Protein AF-A0A7W3MU69-F1 (afdb_monomer_lite)

Organism: NCBI:txid1411118

pLDDT: mean 77.83, std 18.97, range [43.0, 97.06]

Sequence (75 aa):
MSKSVTPPPDGGTPSADHDSRFTVGLIYDVFQVLERHGYQRPVDENDRNRATGRSAAALLRLVRAFEGITEDGAL

Foldseek 3Di:
DDDDDDDDPDDPPPPPPPPQPLDPVVLVVVVVVCVVVVDDADPDPVSNVVVSVVSSVVVVQVVCVVVVNDPVDDD

Secondary structure (DSSP, 8-state):
-----PPPS----------TTS-HHHHHHHHHHHHHTTPPPPSSHHHHHHHHHHHHHHHHHHHHHHTT--TT---

Structure (mmCIF, N/CA/C/O backbone):
data_AF-A0A7W3MU69-F1
#
_entry.id   AF-A0A7W3MU69-F1
#
loop_
_atom_site.group_PDB
_atom_site.id
_atom_site.type_symbol
_atom_site.label_atom_id
_atom_site.label_alt_id
_atom_site.label_comp_id
_atom_site.label_asym_id
_atom_site.label_entity_id
_atom_site.label_seq_id
_atom_site.pdbx_PDB_ins_code
_atom_site.Cartn_x
_atom_site.Cartn_y
_atom_site.Cartn_z
_atom_site.occupancy
_atom_site.B_iso_or_equiv
_atom_site.auth_seq_id
_atom_site.auth_comp_id
_atom_site.auth_asym_id
_atom_site.auth_atom_id
_atom_site.pdbx_PDB_model_num
ATOM 1 N N . MET A 1 1 ? -5.726 26.356 57.684 1.00 44.44 1 MET A N 1
ATOM 2 C CA . MET A 1 1 ? -4.663 26.696 56.713 1.00 44.44 1 MET A CA 1
ATOM 3 C C . MET A 1 1 ? -4.975 25.979 55.407 1.00 44.44 1 MET A C 1
ATOM 5 O O . MET A 1 1 ? -4.664 24.804 55.278 1.00 44.44 1 MET A O 1
ATOM 9 N N . SER A 1 2 ? -5.669 26.649 54.486 1.00 43.47 2 SER A N 1
ATOM 10 C CA . SER A 1 2 ? -6.022 26.097 53.171 1.00 43.47 2 SER A CA 1
ATOM 11 C C . SER A 1 2 ? -4.862 26.340 52.209 1.00 43.47 2 SER A C 1
ATOM 13 O O . SER A 1 2 ? -4.470 27.487 52.012 1.00 43.47 2 SER A O 1
ATOM 15 N N . LYS A 1 3 ? -4.281 25.283 51.636 1.00 47.97 3 LYS A N 1
ATOM 16 C CA . LYS A 1 3 ? -3.324 25.424 50.533 1.00 47.97 3 LYS A CA 1
ATOM 17 C C . LYS A 1 3 ? -4.113 25.516 49.229 1.00 47.97 3 LYS A C 1
ATOM 19 O O . LYS A 1 3 ? -4.701 24.528 48.803 1.00 47.97 3 LYS A O 1
ATOM 24 N N . SER A 1 4 ? -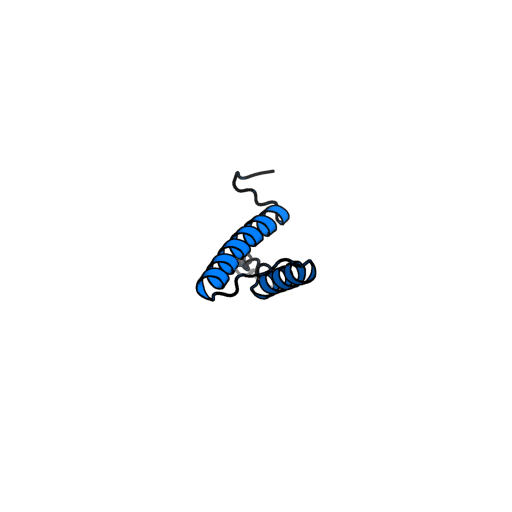4.120 26.695 48.615 1.00 46.62 4 SER A N 1
ATOM 25 C CA . SER A 1 4 ? -4.523 26.866 47.220 1.00 46.62 4 SER A CA 1
ATOM 26 C C . SER A 1 4 ? -3.475 26.191 46.337 1.00 46.62 4 SER A C 1
ATOM 28 O O . SER A 1 4 ? -2.341 26.658 46.252 1.00 46.62 4 SER A O 1
ATOM 30 N N . VAL A 1 5 ? -3.832 25.063 45.727 1.00 59.00 5 VAL A N 1
ATOM 31 C CA . VAL A 1 5 ? -3.063 24.476 44.627 1.00 59.00 5 VAL A CA 1
ATOM 32 C C . VAL A 1 5 ? -3.493 25.203 43.361 1.00 59.00 5 VAL A C 1
ATOM 34 O O . VAL A 1 5 ? -4.604 25.012 42.873 1.00 59.00 5 VAL A O 1
ATOM 37 N N . THR A 1 6 ? -2.628 26.080 42.866 1.00 57.31 6 THR A N 1
ATOM 38 C CA . THR A 1 6 ? -2.758 26.667 41.533 1.00 57.31 6 THR A CA 1
ATOM 39 C C . THR A 1 6 ? -2.531 25.549 40.509 1.00 57.31 6 THR A C 1
ATOM 41 O O . THR A 1 6 ? -1.468 24.924 40.555 1.00 57.31 6 THR A O 1
ATOM 44 N N . PRO A 1 7 ? -3.492 25.244 39.619 1.00 60.88 7 PRO A N 1
ATOM 45 C CA . PRO A 1 7 ? -3.243 24.312 38.527 1.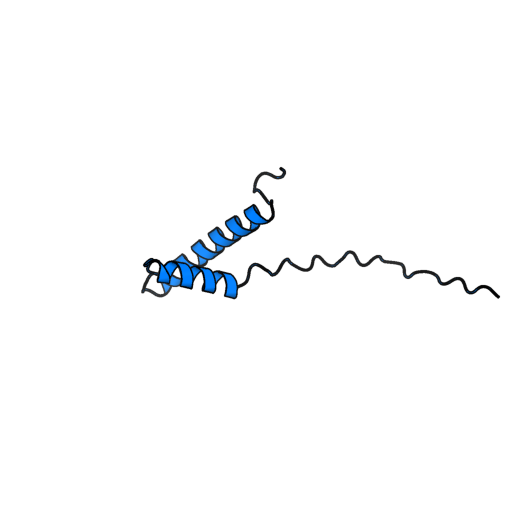00 60.88 7 PRO A CA 1
ATOM 46 C C . PRO A 1 7 ? -2.182 24.906 37.585 1.00 60.88 7 PRO A C 1
ATOM 48 O O . PRO A 1 7 ? -2.139 26.130 37.424 1.00 60.88 7 PRO A O 1
ATOM 51 N N . PRO A 1 8 ? -1.305 24.080 36.988 1.00 62.97 8 PRO A N 1
ATOM 52 C CA . PRO A 1 8 ? -0.341 24.566 36.011 1.00 62.97 8 PRO A CA 1
ATOM 53 C C . PRO A 1 8 ? -1.086 25.271 34.863 1.00 62.97 8 PRO A C 1
ATOM 55 O O . PRO A 1 8 ? -2.106 24.746 34.401 1.00 62.97 8 PRO A O 1
ATOM 58 N N . PRO A 1 9 ? -0.632 26.461 34.424 1.00 64.00 9 PRO A N 1
ATOM 59 C CA . PRO A 1 9 ? -1.080 27.003 33.158 1.00 64.00 9 PRO A CA 1
ATOM 60 C C . PRO A 1 9 ? -0.559 26.083 32.059 1.00 64.00 9 PRO A C 1
ATOM 62 O O . PRO A 1 9 ? 0.440 25.388 32.229 1.00 64.00 9 PRO A O 1
ATOM 65 N N . ASP A 1 10 ? -1.248 26.118 30.935 1.00 51.41 10 ASP A N 1
ATOM 66 C CA . ASP A 1 10 ? -0.911 25.379 29.731 1.00 51.41 10 ASP A CA 1
ATOM 67 C C . ASP A 1 10 ? -1.430 23.949 29.802 1.00 51.41 10 ASP A C 1
ATOM 69 O O . ASP A 1 10 ? -0.734 22.965 30.056 1.00 51.41 10 ASP A O 1
ATOM 73 N N . GLY A 1 11 ? -2.731 23.865 29.507 1.00 52.16 11 GLY A N 1
ATOM 74 C CA . GLY A 1 11 ? -3.260 22.718 28.806 1.00 52.16 11 GLY A CA 1
ATOM 75 C C . GLY A 1 11 ? -2.308 22.402 27.665 1.00 52.16 11 GLY A C 1
ATOM 76 O O . GLY A 1 11 ? -2.294 23.089 26.645 1.00 52.16 11 GLY A O 1
ATOM 77 N N . GLY A 1 12 ? -1.498 21.366 27.870 1.00 43.00 12 GLY A N 1
ATOM 78 C CA . GLY A 1 12 ? -0.913 20.636 26.775 1.00 43.00 12 GLY A CA 1
ATOM 79 C C . GLY A 1 12 ? -2.096 20.206 25.933 1.00 43.00 12 GLY A C 1
ATOM 80 O O . GLY A 1 12 ? -2.795 19.254 26.277 1.00 43.00 12 GLY A O 1
ATOM 81 N N . THR A 1 13 ? -2.361 20.953 24.861 1.00 55.53 13 THR A N 1
ATOM 82 C CA . THR A 1 13 ? -3.031 20.400 23.694 1.00 55.53 13 THR A CA 1
ATOM 83 C C . THR A 1 13 ? -2.420 19.022 23.522 1.00 55.53 13 THR A C 1
ATOM 85 O O . THR A 1 13 ? -1.182 18.971 23.499 1.00 55.53 13 THR A O 1
ATOM 88 N N . PRO A 1 14 ? -3.206 17.926 23.496 1.00 50.88 14 PRO A N 1
ATOM 89 C CA . PRO A 1 14 ? -2.648 16.647 23.108 1.00 50.88 14 PRO A CA 1
ATOM 90 C C . PRO A 1 14 ? -1.890 16.951 21.828 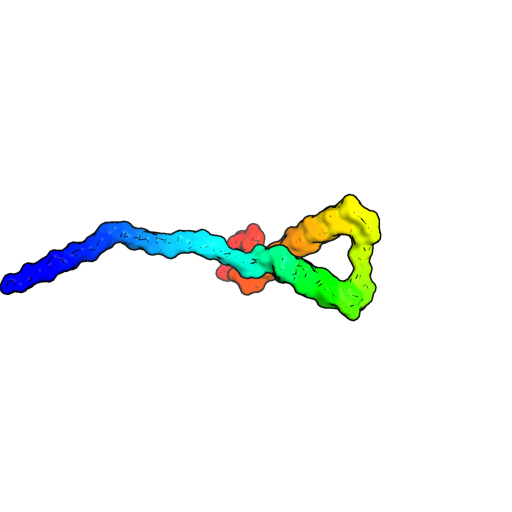1.00 50.88 14 PRO A C 1
ATOM 92 O O . PRO A 1 14 ? -2.477 17.433 20.854 1.00 50.88 14 PRO A O 1
ATOM 95 N N . SER A 1 15 ? -0.560 16.846 21.921 1.00 43.78 15 SER A N 1
ATOM 96 C CA . SER A 1 15 ? 0.321 16.948 20.775 1.00 43.78 15 SER A CA 1
ATOM 97 C C . SER A 1 15 ? -0.367 16.117 19.713 1.00 43.78 15 SER A C 1
ATOM 99 O O . SER A 1 15 ? -0.849 15.035 20.051 1.00 43.78 15 SER A O 1
ATOM 101 N N . ALA A 1 16 ? -0.548 16.665 18.513 1.00 50.91 16 ALA A N 1
ATOM 102 C CA . ALA A 1 16 ? -1.079 15.923 17.385 1.00 50.91 16 ALA A CA 1
ATOM 103 C C . ALA A 1 16 ? -0.138 14.730 17.163 1.00 50.91 16 ALA A C 1
ATOM 105 O O . ALA A 1 16 ? 0.849 14.810 16.428 1.00 50.91 16 ALA A O 1
ATOM 106 N N . ASP A 1 17 ? -0.383 13.673 17.930 1.00 46.97 17 ASP A N 1
ATOM 107 C CA . ASP A 1 17 ? 0.319 12.415 17.925 1.00 46.97 17 ASP A CA 1
ATOM 108 C C . ASP A 1 17 ? -0.097 11.861 16.585 1.00 46.97 17 ASP A C 1
ATOM 110 O O . ASP A 1 17 ? -1.256 11.503 16.366 1.00 46.97 17 ASP A O 1
ATOM 114 N N . HIS A 1 18 ? 0.812 12.045 15.632 1.00 48.59 18 HIS A N 1
ATOM 115 C CA . HIS A 1 18 ? 0.606 11.727 14.242 1.00 48.59 18 HIS A CA 1
ATOM 116 C C . HIS A 1 18 ? 0.031 10.330 14.215 1.00 48.59 18 HIS A C 1
ATOM 118 O O . HIS A 1 18 ? 0.680 9.408 14.710 1.00 48.59 18 HIS A O 1
ATOM 124 N N . ASP A 1 19 ? -1.182 10.208 13.691 1.00 54.38 19 ASP A N 1
ATOM 125 C CA . ASP A 1 19 ? -1.875 8.947 13.536 1.00 54.38 19 ASP A CA 1
ATOM 126 C C . ASP A 1 19 ? -0.985 7.998 12.712 1.00 54.38 19 ASP A C 1
ATOM 128 O O . ASP A 1 19 ? -0.975 7.989 11.482 1.00 54.38 19 ASP A O 1
ATOM 132 N N . SER A 1 20 ? -0.117 7.265 13.414 1.00 62.50 20 SER A N 1
ATOM 133 C CA . SER A 1 20 ? 1.021 6.536 12.846 1.00 62.50 20 SER A CA 1
ATOM 134 C C . SER A 1 20 ? 0.607 5.125 12.452 1.00 62.50 20 SER A C 1
ATOM 136 O O . SER A 1 20 ? 1.436 4.222 12.380 1.00 62.50 20 SER A O 1
ATOM 138 N N . ARG A 1 21 ? -0.692 4.904 12.220 1.00 74.56 21 ARG A N 1
ATOM 139 C CA . ARG A 1 21 ? -1.233 3.612 11.788 1.00 74.56 21 ARG A CA 1
ATOM 140 C C . ARG A 1 21 ? -0.887 3.318 10.327 1.00 74.56 21 ARG A C 1
ATOM 142 O O . ARG A 1 21 ? -0.788 2.153 9.943 1.00 74.56 21 ARG A O 1
ATOM 149 N N . PHE A 1 22 ? -0.620 4.351 9.526 1.00 83.81 22 PHE A N 1
ATOM 150 C CA . PHE A 1 22 ? -0.098 4.195 8.171 1.00 83.81 22 PHE A CA 1
ATOM 151 C C . PHE A 1 22 ? 1.420 3.951 8.184 1.00 83.81 22 PHE A C 1
ATOM 153 O O . PHE A 1 22 ? 2.223 4.881 8.136 1.00 83.81 22 PHE A O 1
ATOM 160 N N . THR A 1 23 ? 1.820 2.679 8.262 1.00 87.06 23 THR A N 1
ATOM 161 C CA . THR A 1 23 ? 3.228 2.265 8.384 1.00 87.06 23 THR A CA 1
ATOM 162 C C . THR A 1 23 ? 3.737 1.510 7.157 1.00 87.06 23 THR A C 1
ATOM 164 O O . THR A 1 23 ? 2.970 0.968 6.362 1.00 87.06 23 THR A O 1
ATOM 167 N N . VAL A 1 24 ? 5.065 1.387 7.047 1.00 85.12 24 VAL A N 1
ATOM 168 C CA . VAL A 1 24 ? 5.713 0.481 6.079 1.00 85.12 24 VAL A CA 1
ATOM 169 C C . VAL A 1 24 ? 5.233 -0.968 6.257 1.00 85.12 24 VAL A C 1
ATOM 171 O O . VAL A 1 24 ? 5.085 -1.680 5.266 1.00 85.12 24 VAL A O 1
ATOM 174 N N . GLY A 1 25 ? 4.932 -1.386 7.494 1.00 88.81 25 GLY A N 1
ATOM 175 C CA . GLY A 1 25 ? 4.383 -2.711 7.794 1.00 88.81 25 GLY A CA 1
ATOM 176 C C . GLY A 1 25 ? 3.031 -2.950 7.122 1.00 88.81 25 GLY A C 1
ATOM 177 O O . GLY A 1 25 ? 2.870 -3.944 6.425 1.00 88.81 25 GLY A O 1
ATOM 178 N N . LEU A 1 26 ? 2.109 -1.985 7.210 1.00 90.38 26 LEU A N 1
ATOM 179 C CA . LEU A 1 26 ? 0.807 -2.072 6.540 1.00 90.38 26 LEU A CA 1
ATOM 180 C C . LEU A 1 26 ? 0.949 -2.203 5.015 1.00 90.38 26 LEU A C 1
ATOM 182 O O . LEU A 1 26 ? 0.265 -3.011 4.389 1.00 90.38 26 LEU A O 1
ATOM 186 N N . ILE A 1 27 ? 1.846 -1.419 4.409 1.00 90.94 27 ILE A N 1
ATOM 187 C CA . ILE A 1 27 ? 2.105 -1.483 2.963 1.00 90.94 27 ILE A CA 1
ATOM 188 C C . ILE A 1 27 ? 2.598 -2.886 2.579 1.00 90.94 27 ILE A C 1
ATOM 190 O O . ILE A 1 27 ? 2.133 -3.464 1.595 1.00 90.94 27 ILE A O 1
ATOM 194 N N . TYR A 1 28 ? 3.513 -3.447 3.371 1.00 91.94 28 TYR A N 1
ATOM 195 C CA . TYR A 1 28 ? 4.038 -4.791 3.161 1.00 91.94 28 TYR A CA 1
ATOM 196 C C . TYR A 1 28 ? 2.961 -5.876 3.312 1.00 91.94 28 TYR A C 1
ATOM 198 O O . TYR A 1 28 ? 2.872 -6.759 2.457 1.00 91.94 28 TYR A O 1
ATOM 206 N N . ASP A 1 29 ? 2.106 -5.781 4.330 1.00 94.50 29 ASP A N 1
ATOM 207 C CA . ASP A 1 29 ? 1.017 -6.734 4.565 1.00 94.50 29 ASP A CA 1
ATOM 208 C C . ASP A 1 29 ? 0.021 -6.753 3.400 1.00 94.50 29 ASP A C 1
ATOM 210 O O . ASP A 1 29 ? -0.357 -7.821 2.912 1.00 94.50 29 ASP A O 1
ATOM 214 N N . VAL A 1 30 ? -0.351 -5.579 2.880 1.00 94.19 30 VAL A N 1
ATOM 215 C CA . VAL A 1 30 ? -1.204 -5.487 1.688 1.00 94.19 30 VAL A CA 1
ATOM 216 C C . VAL A 1 30 ? -0.527 -6.133 0.481 1.00 94.19 30 VAL A C 1
ATOM 218 O O . VAL A 1 30 ? -1.176 -6.874 -0.257 1.00 94.19 30 VAL A O 1
ATOM 221 N N . PHE A 1 31 ? 0.770 -5.897 0.269 1.00 93.88 31 PHE A N 1
ATOM 222 C CA . PHE A 1 31 ? 1.486 -6.522 -0.846 1.00 93.88 31 PHE A CA 1
ATOM 223 C C . PHE A 1 31 ? 1.511 -8.042 -0.726 1.00 93.88 31 PHE A C 1
ATOM 225 O O . PHE A 1 31 ? 1.260 -8.716 -1.722 1.00 93.88 31 PHE A O 1
ATOM 232 N N . GLN A 1 32 ? 1.712 -8.587 0.476 1.00 94.56 32 GLN A N 1
ATOM 233 C CA . GLN A 1 32 ? 1.618 -10.031 0.683 1.00 94.56 32 GLN A CA 1
ATOM 234 C C . GLN A 1 32 ? 0.231 -10.579 0.345 1.00 94.56 32 GLN A C 1
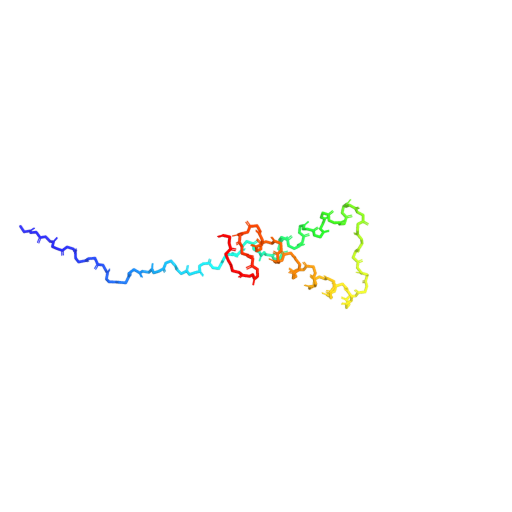ATOM 236 O O . GLN A 1 32 ? 0.127 -11.643 -0.263 1.00 94.56 32 GLN A O 1
ATOM 241 N N . VAL A 1 33 ? -0.840 -9.884 0.738 1.00 96.50 33 VAL A N 1
ATOM 242 C CA . VAL A 1 33 ? -2.209 -10.300 0.403 1.00 96.50 33 VAL A CA 1
ATOM 243 C C . VAL A 1 33 ? -2.401 -10.317 -1.112 1.00 96.50 33 VAL A C 1
ATOM 245 O O . VAL A 1 33 ? -2.877 -11.312 -1.655 1.00 96.50 33 VAL A O 1
ATOM 248 N N . LEU A 1 34 ? -1.979 -9.263 -1.812 1.00 95.25 34 LEU A N 1
ATOM 249 C CA . LEU A 1 34 ? -2.084 -9.190 -3.270 1.00 95.25 34 LEU A CA 1
ATOM 250 C C . LEU A 1 34 ? -1.300 -10.319 -3.958 1.00 95.25 34 LEU A C 1
ATOM 252 O O . LEU A 1 34 ? -1.834 -10.984 -4.845 1.00 95.25 34 LEU A O 1
ATOM 256 N N . GLU A 1 35 ? -0.080 -10.602 -3.508 1.00 94.69 35 GLU A N 1
ATOM 257 C CA . GLU A 1 35 ? 0.732 -11.703 -4.037 1.00 94.69 35 GLU A CA 1
ATOM 258 C C . GLU A 1 35 ? 0.075 -13.073 -3.797 1.00 94.69 35 GLU A C 1
ATOM 260 O O . GLU A 1 35 ? 0.042 -13.908 -4.703 1.00 94.69 35 GLU A O 1
ATOM 265 N N . ARG A 1 36 ? -0.543 -13.294 -2.627 1.00 96.81 36 ARG A N 1
ATOM 266 C CA . ARG A 1 36 ? -1.310 -14.524 -2.333 1.00 96.81 36 ARG A CA 1
ATOM 267 C C . ARG A 1 36 ? -2.531 -14.701 -3.237 1.00 96.81 36 ARG A C 1
ATOM 269 O O . ARG A 1 36 ? -2.915 -15.833 -3.512 1.00 96.81 36 ARG A O 1
ATOM 276 N N . HIS A 1 37 ? -3.123 -13.608 -3.713 1.00 97.06 37 HIS A N 1
ATOM 277 C CA . HIS A 1 37 ? -4.216 -13.630 -4.689 1.00 97.06 37 HIS A CA 1
ATOM 278 C C . HIS A 1 37 ? -3.737 -13.717 -6.150 1.00 97.06 37 HIS A C 1
ATOM 280 O O . HIS A 1 37 ? -4.560 -13.691 -7.062 1.00 97.06 37 HIS A O 1
ATOM 286 N N . GLY A 1 38 ? -2.427 -13.860 -6.383 1.00 96.38 38 GLY A N 1
ATOM 287 C CA . GLY A 1 38 ? -1.846 -14.070 -7.710 1.00 96.38 38 GLY A CA 1
ATOM 288 C C . GLY A 1 38 ? -1.464 -12.790 -8.454 1.00 96.38 38 GLY A C 1
ATOM 289 O O . GLY A 1 38 ? -1.049 -12.867 -9.610 1.00 96.38 38 GLY A O 1
ATOM 290 N N . TYR A 1 39 ? -1.561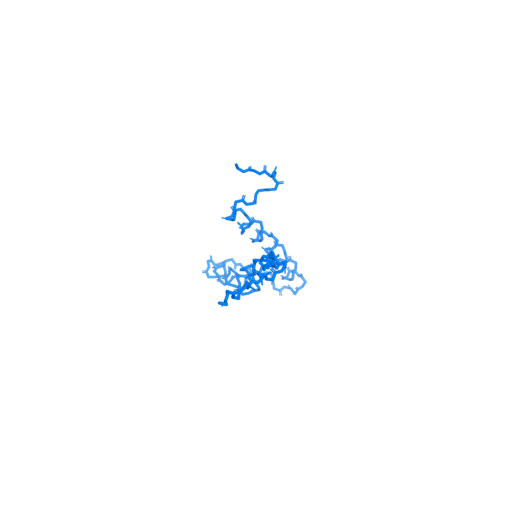 -11.617 -7.820 1.00 95.88 39 TYR A N 1
ATOM 291 C CA . TYR A 1 39 ? -1.065 -10.378 -8.415 1.00 95.88 39 TYR A CA 1
ATOM 292 C C . TYR A 1 39 ? 0.460 -10.331 -8.335 1.00 95.88 39 TYR A C 1
ATOM 294 O O . TYR A 1 39 ? 1.050 -10.559 -7.282 1.00 95.88 39 TYR A O 1
ATOM 302 N N . GLN A 1 40 ? 1.109 -10.007 -9.451 1.00 91.69 40 GLN A N 1
ATOM 303 C CA . GLN A 1 40 ? 2.565 -9.940 -9.515 1.00 91.69 40 GLN A CA 1
ATOM 304 C C . GLN A 1 40 ? 3.066 -8.506 -9.400 1.00 91.69 40 GLN A C 1
ATOM 306 O O . GLN A 1 40 ? 2.521 -7.583 -10.008 1.00 91.69 40 GLN A O 1
ATOM 311 N N . ARG A 1 41 ? 4.156 -8.325 -8.652 1.00 86.69 41 ARG A N 1
ATOM 312 C CA . ARG A 1 41 ? 4.916 -7.075 -8.672 1.00 86.69 41 ARG A CA 1
ATOM 313 C C . ARG A 1 41 ? 5.880 -7.057 -9.861 1.00 86.69 41 ARG A C 1
ATOM 315 O O . ARG A 1 41 ? 6.350 -8.120 -10.269 1.00 86.69 41 ARG A O 1
ATOM 322 N N . PRO A 1 42 ? 6.241 -5.867 -10.369 1.00 92.12 42 PRO A N 1
ATOM 323 C CA . PRO A 1 42 ? 7.308 -5.746 -11.352 1.00 92.12 42 PRO A CA 1
ATOM 324 C C . PRO A 1 42 ? 8.618 -6.365 -10.849 1.00 92.12 42 PRO A C 1
ATOM 326 O O . PRO A 1 42 ? 8.957 -6.255 -9.666 1.00 92.12 42 PRO A O 1
AT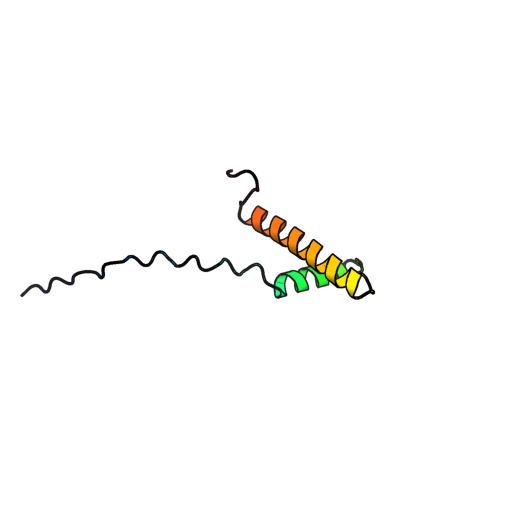OM 329 N N . VAL A 1 43 ? 9.337 -7.019 -11.762 1.00 92.00 43 VAL A N 1
ATOM 330 C CA . VAL A 1 43 ? 10.622 -7.679 -11.478 1.00 92.00 43 VAL A CA 1
ATOM 331 C C . VAL A 1 43 ? 11.771 -6.672 -11.503 1.00 92.00 43 VAL A C 1
ATOM 333 O O . VAL A 1 43 ? 12.673 -6.755 -10.671 1.00 92.00 43 VAL A O 1
ATOM 336 N N . ASP A 1 44 ? 11.716 -5.712 -12.431 1.00 96.75 44 ASP A N 1
ATOM 337 C CA . ASP A 1 44 ? 12.687 -4.624 -12.514 1.00 96.75 44 ASP A CA 1
ATOM 338 C C . ASP A 1 44 ? 12.623 -3.735 -11.266 1.00 96.75 44 ASP A C 1
ATOM 340 O O . ASP A 1 44 ? 11.545 -3.397 -10.771 1.00 96.75 44 ASP A O 1
ATOM 344 N N . GLU A 1 45 ? 13.789 -3.352 -10.750 1.00 92.75 45 GLU A N 1
ATOM 345 C CA . GLU A 1 45 ? 13.891 -2.586 -9.513 1.00 92.75 45 GLU A CA 1
ATOM 346 C C . GLU A 1 45 ? 13.256 -1.197 -9.626 1.00 92.75 45 GLU A C 1
ATOM 348 O O . GLU A 1 45 ? 12.533 -0.780 -8.714 1.00 92.75 45 GLU A O 1
ATOM 353 N N . ASN A 1 46 ? 13.471 -0.489 -10.738 1.00 94.12 46 ASN A N 1
ATOM 354 C CA . ASN A 1 46 ? 12.910 0.846 -10.923 1.00 94.12 46 ASN A CA 1
ATOM 355 C C . ASN A 1 46 ? 11.388 0.781 -11.021 1.00 94.12 46 ASN A C 1
ATOM 357 O O . ASN A 1 46 ? 10.686 1.572 -10.380 1.00 94.12 46 ASN A O 1
ATOM 361 N N . ASP A 1 47 ? 10.868 -0.184 -11.774 1.00 93.25 47 ASP A N 1
ATOM 362 C CA . ASP A 1 47 ? 9.426 -0.364 -11.908 1.00 93.25 47 ASP A CA 1
ATOM 363 C C . ASP A 1 47 ? 8.786 -0.839 -10.603 1.00 93.25 47 ASP A C 1
ATOM 365 O O . ASP A 1 47 ? 7.707 -0.365 -10.237 1.00 93.25 47 ASP A O 1
ATOM 369 N N . ARG A 1 48 ? 9.468 -1.693 -9.833 1.00 91.94 48 ARG A N 1
ATOM 370 C CA . ARG A 1 48 ? 9.022 -2.123 -8.502 1.00 91.94 48 ARG A CA 1
ATOM 371 C C . ARG A 1 48 ? 8.955 -0.954 -7.526 1.00 91.94 48 ARG A C 1
ATOM 373 O O . ARG A 1 48 ? 7.978 -0.839 -6.782 1.00 91.94 48 ARG A O 1
ATOM 380 N N . ASN A 1 49 ? 9.952 -0.071 -7.537 1.00 92.19 49 ASN A N 1
ATOM 381 C CA . ASN A 1 49 ? 9.985 1.106 -6.668 1.00 92.19 49 ASN A CA 1
ATOM 382 C C . ASN A 1 49 ? 8.864 2.090 -7.038 1.00 92.19 49 ASN A C 1
ATOM 384 O O . ASN A 1 49 ? 8.145 2.576 -6.161 1.00 92.19 49 ASN A O 1
ATOM 388 N N . ARG A 1 50 ? 8.634 2.319 -8.338 1.00 93.94 50 ARG A N 1
ATOM 389 C CA . ARG A 1 50 ? 7.510 3.141 -8.821 1.00 93.94 50 ARG A CA 1
ATOM 390 C C . ARG A 1 50 ? 6.153 2.544 -8.460 1.00 93.94 50 ARG A C 1
ATOM 392 O O . ARG A 1 50 ? 5.279 3.275 -7.995 1.00 93.94 50 ARG A O 1
ATOM 399 N N . ALA A 1 51 ? 5.972 1.240 -8.662 1.00 90.69 51 ALA A N 1
ATOM 400 C CA . ALA A 1 51 ? 4.748 0.540 -8.288 1.00 90.69 51 ALA A CA 1
ATOM 401 C C . ALA A 1 51 ? 4.503 0.638 -6.778 1.00 90.69 51 ALA A C 1
ATOM 403 O O . ALA A 1 51 ? 3.405 0.995 -6.366 1.00 90.69 51 ALA A O 1
ATOM 404 N N . THR A 1 52 ? 5.542 0.438 -5.963 1.00 91.31 52 THR A N 1
ATOM 405 C CA . THR A 1 52 ? 5.467 0.587 -4.503 1.00 91.31 52 THR A CA 1
ATOM 406 C C . THR A 1 52 ? 4.988 1.979 -4.098 1.00 91.31 52 THR A C 1
ATOM 408 O O . THR A 1 52 ? 4.033 2.094 -3.333 1.00 91.31 52 THR A O 1
ATOM 411 N N . GLY A 1 53 ? 5.591 3.038 -4.650 1.00 92.81 53 GLY A N 1
ATOM 412 C CA . GLY A 1 53 ? 5.199 4.417 -4.346 1.00 92.81 53 GLY A CA 1
ATOM 413 C C . GLY A 1 53 ? 3.757 4.737 -4.753 1.00 92.81 53 GLY A C 1
ATOM 414 O O . GLY A 1 53 ? 3.011 5.335 -3.978 1.00 92.81 53 GLY A O 1
ATOM 415 N N . ARG A 1 54 ? 3.326 4.288 -5.942 1.00 93.88 54 ARG A N 1
ATOM 416 C CA . ARG A 1 54 ? 1.937 4.461 -6.408 1.00 93.88 54 ARG A CA 1
ATOM 417 C C . ARG A 1 54 ? 0.939 3.727 -5.518 1.00 93.88 54 ARG A C 1
ATOM 419 O O . ARG A 1 54 ? -0.086 4.300 -5.155 1.00 93.88 54 ARG A O 1
ATOM 426 N N . SER A 1 55 ? 1.247 2.491 -5.140 1.00 92.56 55 SER A N 1
ATOM 427 C CA . SER A 1 55 ? 0.391 1.701 -4.259 1.00 92.56 55 SER A CA 1
ATOM 428 C C . SER A 1 55 ? 0.320 2.289 -2.852 1.00 92.56 55 SER A C 1
ATOM 430 O O . SER A 1 55 ? -0.763 2.346 -2.281 1.00 92.56 55 SER A O 1
ATOM 432 N N . ALA A 1 56 ? 1.432 2.797 -2.311 1.00 92.75 56 ALA A N 1
ATOM 433 C CA . ALA A 1 56 ? 1.436 3.490 -1.025 1.00 92.75 56 ALA A CA 1
ATOM 434 C C . ALA A 1 56 ? 0.541 4.742 -1.053 1.00 92.75 56 ALA A C 1
ATOM 436 O O . ALA A 1 56 ? -0.264 4.939 -0.148 1.00 92.75 56 ALA A O 1
ATOM 437 N N . ALA A 1 57 ? 0.604 5.550 -2.117 1.00 92.31 57 ALA A N 1
ATOM 438 C CA . ALA A 1 57 ? -0.278 6.708 -2.272 1.00 92.31 57 ALA A CA 1
ATOM 439 C C . ALA A 1 57 ? -1.767 6.312 -2.355 1.00 92.31 57 ALA A C 1
ATOM 441 O O . ALA A 1 57 ? -2.616 6.965 -1.748 1.00 92.31 57 ALA A O 1
ATOM 442 N N . ALA A 1 58 ? -2.092 5.229 -3.069 1.00 93.81 58 ALA A N 1
ATOM 443 C CA . ALA A 1 58 ? -3.457 4.706 -3.142 1.00 93.81 58 ALA A CA 1
ATOM 444 C C . ALA A 1 58 ? -3.951 4.179 -1.784 1.00 93.81 58 ALA A C 1
ATOM 446 O O . ALA A 1 58 ? -5.080 4.460 -1.387 1.00 93.81 58 ALA A O 1
ATOM 447 N N . LEU A 1 59 ? -3.093 3.474 -1.043 1.00 93.38 59 LEU A N 1
ATOM 448 C CA . LEU A 1 59 ? -3.402 2.995 0.302 1.00 93.38 59 LEU A CA 1
ATOM 449 C C . LEU A 1 59 ? -3.613 4.143 1.288 1.00 93.38 59 LEU A C 1
ATOM 451 O O . LEU A 1 59 ? -4.534 4.077 2.093 1.00 93.38 59 LEU A O 1
ATOM 455 N N . LEU A 1 60 ? -2.825 5.215 1.197 1.00 90.69 60 LEU A N 1
ATOM 456 C CA . LEU A 1 60 ? -3.020 6.395 2.037 1.00 90.69 60 LEU A CA 1
ATOM 457 C C . LEU A 1 60 ? -4.395 7.032 1.796 1.00 90.69 60 LEU A C 1
ATOM 459 O O . LEU A 1 60 ? -5.075 7.403 2.749 1.00 90.69 60 LEU A O 1
ATOM 463 N N . ARG A 1 61 ? -4.833 7.126 0.534 1.00 90.38 61 ARG A N 1
ATOM 464 C CA . ARG A 1 61 ? -6.188 7.600 0.202 1.00 90.38 61 ARG A CA 1
ATOM 465 C C . ARG A 1 61 ? -7.272 6.687 0.769 1.00 90.38 61 ARG A C 1
ATOM 467 O O . ARG A 1 61 ? -8.256 7.185 1.302 1.00 90.38 61 ARG A O 1
ATOM 474 N N . LEU A 1 62 ? -7.080 5.371 0.687 1.00 90.31 62 LEU A N 1
ATOM 475 C CA . LEU A 1 62 ? -8.010 4.401 1.263 1.00 90.31 62 LEU A CA 1
ATOM 476 C C . LEU A 1 62 ? -8.118 4.561 2.786 1.00 90.31 62 LEU A C 1
ATOM 478 O O . LEU A 1 62 ? -9.225 4.606 3.312 1.00 90.31 62 LEU A O 1
ATOM 482 N N . VAL A 1 63 ? -6.988 4.690 3.484 1.00 90.44 63 VAL A N 1
ATOM 483 C CA . VAL A 1 63 ? -6.962 4.901 4.939 1.00 90.44 63 VAL A CA 1
ATOM 484 C C . VAL A 1 63 ? -7.670 6.198 5.319 1.00 90.44 63 VAL A C 1
ATOM 486 O O . VAL A 1 63 ? -8.543 6.170 6.180 1.00 90.44 63 VAL A O 1
ATOM 489 N N . ARG A 1 64 ? -7.389 7.303 4.618 1.00 87.00 64 ARG A N 1
ATOM 490 C CA . ARG A 1 64 ? -8.089 8.580 4.833 1.00 87.00 64 ARG A CA 1
ATOM 491 C C . ARG A 1 64 ? -9.603 8.445 4.680 1.00 87.00 64 ARG A C 1
ATOM 493 O O . ARG A 1 64 ? -10.341 8.966 5.507 1.00 87.00 64 ARG A O 1
ATOM 500 N N . ALA A 1 65 ? -10.071 7.694 3.683 1.00 88.31 65 ALA A N 1
ATOM 501 C CA . ALA A 1 65 ? -11.498 7.432 3.513 1.00 88.31 65 ALA A CA 1
ATOM 502 C C . ALA A 1 65 ? -12.098 6.643 4.696 1.00 88.31 65 ALA A C 1
ATOM 504 O O . ALA A 1 65 ? -13.195 6.966 5.145 1.00 88.31 65 ALA A O 1
ATOM 505 N N . PHE A 1 66 ? -11.378 5.654 5.241 1.00 86.06 66 PHE A N 1
ATOM 506 C CA . PHE A 1 66 ? -11.790 4.925 6.453 1.00 86.06 66 PHE A CA 1
ATOM 507 C C . PHE A 1 66 ? -11.822 5.810 7.705 1.00 86.06 66 PHE A C 1
ATOM 509 O O . PHE A 1 66 ? -12.617 5.566 8.610 1.00 86.06 66 PHE A O 1
ATOM 516 N N . GLU A 1 67 ? -10.983 6.841 7.753 1.00 85.06 67 GLU A N 1
ATOM 517 C CA . GLU A 1 67 ? -10.970 7.854 8.812 1.00 85.06 67 GLU A CA 1
ATOM 518 C C . GLU A 1 67 ? -12.040 8.943 8.614 1.00 85.06 67 GLU A C 1
ATOM 520 O O . GLU A 1 67 ? -12.157 9.843 9.441 1.00 85.06 67 GLU A O 1
ATOM 525 N N . GLY A 1 68 ? -12.837 8.872 7.541 1.00 84.94 68 GLY A N 1
ATOM 526 C CA . GLY A 1 68 ? -13.845 9.882 7.209 1.00 84.94 68 GLY A CA 1
ATOM 527 C C . GLY A 1 68 ? -13.261 11.177 6.632 1.00 84.94 68 GLY A C 1
ATOM 528 O O . GLY A 1 68 ? -13.960 12.184 6.560 1.00 84.94 68 GLY A O 1
ATOM 529 N N . ILE A 1 69 ? -11.991 11.167 6.212 1.00 74.00 69 ILE A N 1
ATOM 530 C CA . ILE A 1 69 ? -11.305 12.299 5.584 1.00 74.00 69 ILE A CA 1
ATOM 531 C C . ILE A 1 69 ? -11.473 12.189 4.064 1.00 74.00 69 ILE A C 1
ATOM 533 O O . ILE A 1 69 ? -10.739 11.467 3.384 1.00 74.00 69 ILE A O 1
ATOM 537 N N . THR A 1 70 ? -12.440 12.915 3.515 1.00 66.38 70 THR A N 1
ATOM 538 C CA . THR A 1 70 ? -12.641 13.083 2.068 1.00 66.38 70 THR A CA 1
ATOM 539 C C . THR A 1 70 ? -11.917 14.333 1.558 1.00 66.38 70 THR A C 1
ATOM 541 O O . THR A 1 70 ? -11.831 15.341 2.259 1.00 66.38 70 THR A O 1
ATOM 544 N N . GLU A 1 71 ? -11.384 14.279 0.329 1.00 62.22 71 GLU A N 1
ATOM 545 C CA . GLU A 1 71 ? -10.630 15.385 -0.302 1.00 62.22 71 GLU A CA 1
ATOM 546 C C . GLU A 1 71 ? -11.471 16.672 -0.497 1.00 62.22 71 GLU A C 1
ATOM 548 O O . GLU A 1 71 ? -10.897 17.720 -0.781 1.00 62.22 71 GLU A O 1
ATOM 553 N N . ASP A 1 72 ? -12.788 16.620 -0.258 1.00 55.59 72 ASP A N 1
ATOM 554 C CA . ASP A 1 72 ? -13.724 17.746 -0.399 1.00 55.59 72 ASP A CA 1
ATOM 555 C C . ASP A 1 72 ? -14.120 18.448 0.913 1.00 55.59 72 ASP A C 1
ATOM 557 O O . ASP A 1 72 ? -14.763 19.494 0.869 1.00 55.59 72 ASP A O 1
ATOM 561 N N . GLY A 1 73 ? -13.710 17.947 2.081 1.00 48.38 73 GLY A N 1
ATOM 562 C CA . GLY A 1 73 ? -14.160 18.499 3.359 1.00 48.38 73 GLY A CA 1
ATOM 563 C C . GLY A 1 73 ? -15.643 18.211 3.644 1.00 48.38 73 GLY A C 1
ATOM 564 O O . GLY A 1 73 ? -16.538 18.655 2.936 1.00 48.38 73 GLY A O 1
ATOM 565 N N . ALA A 1 74 ? -15.873 17.537 4.769 1.00 47.28 74 ALA A N 1
ATOM 566 C CA . ALA A 1 74 ? -17.165 17.198 5.371 1.00 47.28 74 ALA A CA 1
ATOM 567 C C . ALA A 1 74 ? -17.918 15.982 4.790 1.00 47.28 74 ALA A C 1
ATOM 569 O O . ALA A 1 74 ? -18.192 15.868 3.595 1.00 47.28 74 ALA A O 1
ATOM 570 N N . LEU A 1 75 ? -18.295 15.101 5.722 1.00 50.41 75 LEU A N 1
ATOM 571 C CA . LEU A 1 75 ? -19.597 14.438 5.752 1.00 50.41 75 LEU A CA 1
ATOM 572 C C . LEU A 1 75 ? -20.503 15.231 6.698 1.00 50.41 75 LEU A C 1
ATOM 574 O O . LEU A 1 75 ? -19.969 15.721 7.723 1.00 50.41 75 LEU A O 1
#

Radius of gyration: 21.69 Å; chains: 1; bounding box: 34×42×69 Å